Protein AF-A0A2A2GY37-F1 (afdb_monomer)

Nearest PDB structures (foldseek):
  7qtt-assembly1_a  TM=3.136E-01  e=7.163E+00  Homo sapiens

Sequence (170 aa):
LNKVASLLGRLYTDGNTIIALDSASRKNKGLTSEIARALGAEPIDAFESNADKHLYFIPDQDKTSRIQSSTNHFTNFYALNKDVIIQAGNNPTKEAITNKTRDVLIEKGLLSENKMRVTTKKSIFLDAANHNQRNTYNIGMILERNTENERQQYQITRISKQKACCLIVK

Foldseek 3Di:
DVVLVVVVVVCVVVVHDDDDDDPVPDPPDPDPVVVCVVVVDDDDDDDDPCVVPDDDDDPDADLVRVLVVLLVVQVVCVVVVHDDDDDDPDDVSVVSSVVVNQVVCCVVVNDPPDDDDDDDDDDDDDDPVPVLALVSDDAQDKDWDDDPVDIDIWGQHDRDPPDSRDGDTD

Mean predicted aligned error: 10.79 Å

Solvent-accessible surface area (backbone atoms only — not comparable to full-atom values): 11323 Å² total; per-residue (Å²): 98,73,72,55,55,55,49,53,54,52,36,57,75,71,71,54,89,82,88,84,88,79,85,79,82,68,92,64,86,76,43,72,66,62,54,38,43,76,70,71,47,80,86,83,89,84,78,79,87,56,85,89,65,83,87,87,83,80,77,94,59,52,78,66,53,46,40,52,52,54,34,52,53,46,52,56,38,46,74,67,76,42,95,73,83,88,87,65,99,46,67,73,59,41,52,53,37,51,51,54,35,50,52,53,30,32,78,69,70,75,37,75,85,78,83,78,93,79,91,79,88,78,91,77,92,71,47,94,83,45,65,76,40,61,87,74,60,55,74,73,42,75,48,74,50,76,56,101,88,48,78,49,74,32,35,29,72,43,73,53,90,88,43,83,81,45,75,41,65,90

Secondary structure (DSSP, 8-state):
-HHHHHHHHHHHHTT----------S--SS-HHHHHHHTTPPP-------TT-------S--HHHHHHHHHHHHHHHHHTT-------SSHHHHHHHHHHHHHHHHHTTSS-S--------------TTTTT-GGG--TT-EEEEE-SS-EEEEEEEEE-SS-TT-EEE-

pLDDT: mean 83.73, std 11.32, range [47.62, 97.0]

Radius of gyration: 24.12 Å; Cα contacts (8 Å, |Δi|>4): 112; chains: 1; bounding box: 61×50×51 Å

Structure (mmCIF, N/CA/C/O backbone):
data_AF-A0A2A2GY37-F1
#
_entry.id   AF-A0A2A2GY37-F1
#
loop_
_atom_site.group_PDB
_atom_site.id
_atom_site.type_symbol
_atom_site.label_atom_id
_atom_site.label_alt_id
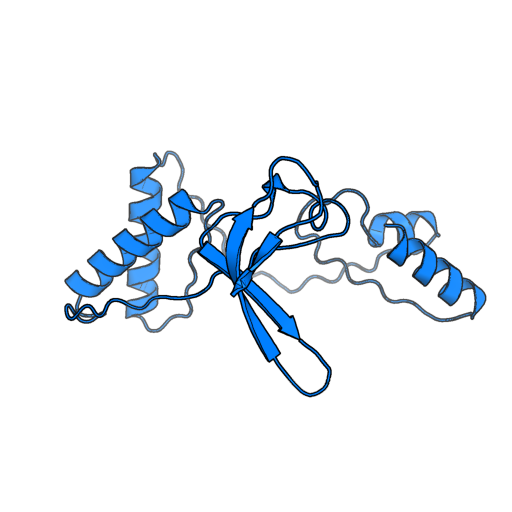_atom_site.label_comp_id
_atom_site.label_asym_id
_atom_site.label_entity_id
_atom_site.label_seq_id
_atom_site.pdbx_PDB_ins_code
_atom_site.Cartn_x
_atom_site.Cartn_y
_atom_site.Cartn_z
_atom_site.occupancy
_atom_site.B_iso_or_equiv
_atom_site.auth_seq_id
_atom_site.auth_comp_id
_atom_site.auth_asym_id
_atom_site.auth_atom_id
_atom_site.pdbx_PDB_model_num
ATOM 1 N N . LEU A 1 1 ? 21.830 9.894 -5.417 1.00 54.69 1 LEU A N 1
ATOM 2 C CA . LEU A 1 1 ? 22.825 10.563 -6.282 1.00 54.69 1 LEU A CA 1
ATOM 3 C C . LEU A 1 1 ? 24.172 10.712 -5.582 1.00 54.69 1 LEU A C 1
ATOM 5 O O . LEU A 1 1 ? 25.026 9.882 -5.851 1.00 54.69 1 LEU A O 1
ATOM 9 N N . ASN A 1 2 ? 24.340 11.614 -4.605 1.00 61.88 2 ASN A N 1
ATOM 10 C CA . ASN A 1 2 ? 25.650 11.835 -3.952 1.00 61.88 2 ASN A CA 1
ATOM 11 C C . ASN A 1 2 ? 26.277 10.573 -3.331 1.00 61.88 2 ASN A C 1
ATOM 13 O O . ASN A 1 2 ? 27.470 10.355 -3.489 1.00 61.88 2 ASN A O 1
ATOM 17 N N . LYS A 1 3 ? 25.473 9.698 -2.707 1.00 69.31 3 LYS A N 1
ATOM 18 C CA . LYS A 1 3 ? 25.956 8.425 -2.134 1.00 69.31 3 LYS A CA 1
ATOM 19 C C . LYS A 1 3 ? 26.431 7.404 -3.180 1.00 69.31 3 LYS A C 1
ATOM 21 O O . LYS A 1 3 ? 27.329 6.620 -2.902 1.00 69.31 3 LYS A O 1
ATOM 26 N N . VAL A 1 4 ? 25.814 7.393 -4.365 1.00 70.44 4 VAL A N 1
ATOM 27 C CA . VAL A 1 4 ? 26.176 6.467 -5.455 1.00 70.44 4 VAL A CA 1
ATOM 28 C C . VAL A 1 4 ? 27.441 6.969 -6.136 1.00 70.44 4 VAL A C 1
ATOM 30 O O . VAL A 1 4 ? 28.378 6.203 -6.298 1.00 70.44 4 VAL A O 1
ATOM 33 N N . ALA A 1 5 ? 27.519 8.271 -6.421 1.00 68.88 5 ALA A N 1
ATOM 34 C CA . ALA A 1 5 ? 28.727 8.892 -6.958 1.00 68.88 5 ALA A CA 1
ATOM 35 C C . ALA A 1 5 ? 29.940 8.705 -6.025 1.00 68.88 5 ALA A C 1
ATOM 37 O O . ALA A 1 5 ? 31.007 8.322 -6.492 1.00 68.88 5 ALA A O 1
ATOM 38 N N . SER A 1 6 ? 29.774 8.883 -4.706 1.00 74.94 6 SER A N 1
ATOM 39 C CA . SER A 1 6 ? 30.861 8.645 -3.742 1.00 74.94 6 SER A CA 1
ATOM 40 C C . SER A 1 6 ? 31.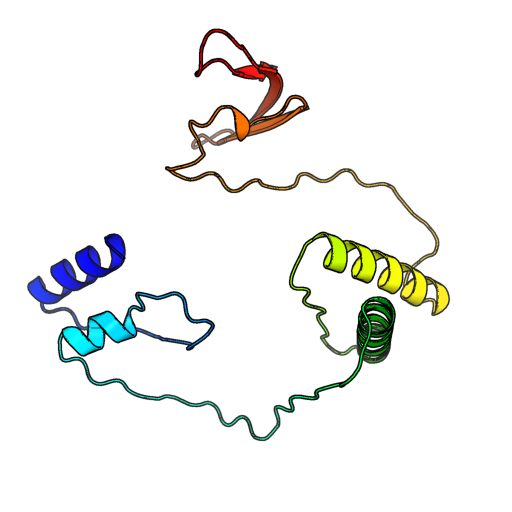297 7.179 -3.678 1.00 74.94 6 SER A C 1
ATOM 42 O O . SER A 1 6 ? 32.480 6.897 -3.506 1.00 74.94 6 SER A O 1
ATOM 44 N N . LEU A 1 7 ? 30.353 6.240 -3.811 1.00 78.81 7 LEU A N 1
ATOM 45 C CA . LEU A 1 7 ? 30.652 4.809 -3.817 1.00 78.81 7 LEU A CA 1
ATOM 46 C C . LEU A 1 7 ? 31.403 4.406 -5.092 1.00 78.81 7 LEU A C 1
ATOM 48 O O . LEU A 1 7 ? 32.437 3.753 -4.995 1.00 78.81 7 LEU A O 1
ATOM 52 N N . LEU A 1 8 ? 30.906 4.828 -6.259 1.00 74.44 8 LEU A N 1
ATOM 53 C CA . LEU A 1 8 ? 31.533 4.567 -7.557 1.00 74.44 8 LEU A CA 1
ATOM 54 C C . LEU A 1 8 ? 32.940 5.173 -7.620 1.00 74.44 8 LEU A C 1
ATOM 56 O O . LEU A 1 8 ? 33.869 4.494 -8.038 1.00 74.44 8 LEU A O 1
ATOM 60 N N . GLY A 1 9 ? 33.114 6.406 -7.130 1.00 72.19 9 GLY A N 1
ATOM 61 C CA . GLY A 1 9 ? 34.417 7.069 -7.080 1.00 72.19 9 GLY A CA 1
ATOM 62 C C . GLY A 1 9 ? 35.439 6.325 -6.218 1.00 72.19 9 GLY A C 1
ATOM 63 O O . GLY A 1 9 ? 36.561 6.114 -6.661 1.00 72.19 9 GLY A O 1
ATOM 64 N N . ARG A 1 10 ? 35.060 5.869 -5.014 1.00 78.62 10 ARG A N 1
ATOM 65 C CA . ARG A 1 10 ? 35.965 5.088 -4.151 1.00 78.62 10 ARG A CA 1
ATOM 66 C C . ARG A 1 10 ? 36.357 3.758 -4.797 1.00 78.62 10 ARG A C 1
ATOM 68 O O . ARG A 1 10 ? 37.530 3.422 -4.855 1.00 78.62 10 ARG A O 1
ATOM 75 N N . LEU A 1 11 ? 35.368 3.016 -5.289 1.00 74.75 11 LEU A N 1
ATOM 76 C CA . LEU A 1 11 ? 35.584 1.681 -5.844 1.00 74.75 11 LEU A CA 1
ATOM 77 C C . LEU A 1 11 ? 36.396 1.707 -7.146 1.00 74.75 11 LEU A C 1
ATOM 79 O O . LEU A 1 11 ? 37.162 0.777 -7.381 1.00 74.75 11 LEU A O 1
ATOM 83 N N . TYR A 1 12 ? 36.269 2.774 -7.942 1.00 70.56 12 TYR A N 1
ATOM 84 C CA . TYR A 1 12 ? 37.127 3.017 -9.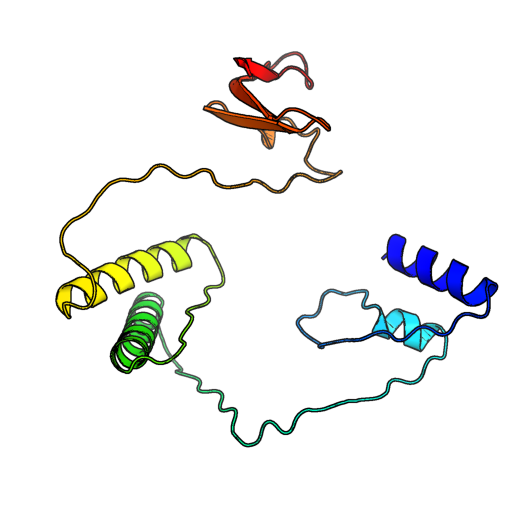100 1.00 70.56 12 TYR A CA 1
ATOM 85 C C . TYR A 1 12 ? 38.599 3.179 -8.691 1.00 70.56 12 TYR A C 1
ATOM 87 O O . TYR A 1 12 ? 39.467 2.532 -9.271 1.00 70.56 12 TYR A O 1
ATOM 95 N N . THR A 1 13 ? 38.882 3.983 -7.659 1.00 75.75 13 THR A N 1
ATOM 96 C CA . THR A 1 13 ? 40.250 4.191 -7.147 1.00 75.75 13 THR A CA 1
ATOM 97 C C . THR A 1 13 ? 40.878 2.901 -6.617 1.00 75.75 13 THR A C 1
ATOM 99 O O . THR A 1 13 ? 42.072 2.680 -6.793 1.00 75.75 13 THR A O 1
ATOM 102 N N . ASP A 1 14 ? 40.067 2.034 -6.013 1.00 84.12 14 ASP A N 1
ATOM 103 C CA . ASP A 1 14 ? 40.518 0.773 -5.419 1.00 84.12 14 ASP A CA 1
ATOM 104 C C . ASP A 1 14 ? 40.678 -0.366 -6.454 1.00 84.12 14 ASP A C 1
ATOM 106 O O . ASP A 1 14 ? 41.032 -1.484 -6.085 1.00 84.12 14 ASP A O 1
ATOM 110 N N . GLY A 1 15 ? 40.397 -0.120 -7.743 1.00 77.19 15 GLY A N 1
ATOM 111 C CA . GLY A 1 15 ? 40.486 -1.131 -8.807 1.00 77.19 15 GLY A CA 1
ATOM 112 C C . GLY A 1 15 ? 39.412 -2.225 -8.732 1.00 77.19 15 GLY A C 1
ATOM 113 O O . GLY A 1 15 ? 39.581 -3.307 -9.295 1.00 77.19 15 GLY A O 1
ATOM 114 N N . ASN A 1 16 ? 38.306 -1.969 -8.031 1.00 82.56 16 ASN A N 1
ATOM 115 C CA . ASN A 1 16 ? 37.242 -2.948 -7.832 1.00 82.56 16 ASN A CA 1
ATOM 116 C C . ASN A 1 16 ? 36.298 -3.021 -9.041 1.00 82.56 16 ASN A C 1
ATOM 118 O O . ASN A 1 16 ? 35.950 -2.010 -9.649 1.00 82.56 16 ASN A O 1
ATOM 122 N N . THR A 1 17 ? 35.801 -4.223 -9.343 1.00 78.44 17 THR A N 1
ATOM 123 C CA . THR A 1 17 ? 34.738 -4.413 -10.343 1.00 78.44 17 THR A CA 1
ATOM 124 C C . THR A 1 17 ? 33.370 -4.131 -9.725 1.00 78.44 17 THR A C 1
ATOM 126 O O . THR A 1 17 ? 33.057 -4.622 -8.640 1.00 78.44 17 THR A O 1
ATOM 129 N N . ILE A 1 18 ? 32.535 -3.362 -10.426 1.00 75.38 18 ILE A N 1
ATOM 130 C CA . ILE A 1 18 ? 31.181 -3.006 -9.989 1.00 75.38 18 ILE A CA 1
ATOM 131 C C . ILE A 1 18 ? 30.180 -3.541 -11.005 1.00 75.38 18 ILE A C 1
ATOM 133 O O . ILE A 1 18 ? 30.263 -3.221 -12.187 1.00 75.38 18 ILE A O 1
ATOM 137 N N . ILE A 1 19 ? 29.196 -4.303 -10.528 1.00 77.38 19 ILE A N 1
ATOM 138 C CA . ILE A 1 19 ? 28.040 -4.722 -11.322 1.00 77.38 19 ILE A CA 1
ATOM 139 C C . ILE A 1 19 ? 26.833 -3.926 -10.828 1.00 77.38 19 ILE A C 1
ATOM 141 O O . ILE A 1 19 ? 26.424 -4.052 -9.673 1.00 77.38 19 ILE A O 1
ATOM 145 N N . ALA A 1 20 ? 26.279 -3.081 -11.697 1.00 75.12 20 ALA A N 1
ATOM 146 C CA . ALA A 1 20 ? 25.069 -2.318 -11.422 1.00 75.12 20 ALA A CA 1
ATOM 147 C C . ALA A 1 20 ? 23.876 -2.967 -12.131 1.00 75.12 20 ALA A C 1
ATOM 149 O O . ALA A 1 20 ? 23.874 -3.097 -13.351 1.00 75.12 20 ALA A O 1
ATOM 150 N N . LEU A 1 21 ? 22.856 -3.352 -11.363 1.00 77.81 21 LEU A N 1
ATOM 151 C CA . LEU A 1 21 ? 21.615 -3.912 -11.894 1.00 77.81 21 LEU A CA 1
ATOM 152 C C . LEU A 1 21 ? 20.561 -2.806 -12.000 1.00 77.81 21 LEU A C 1
ATOM 154 O O . LEU A 1 21 ? 20.258 -2.142 -11.006 1.00 77.81 21 LEU A O 1
ATOM 158 N N . ASP A 1 22 ? 20.003 -2.618 -13.195 1.00 74.25 22 ASP A N 1
ATOM 159 C CA . ASP A 1 22 ? 18.916 -1.676 -13.459 1.00 74.25 22 ASP A CA 1
ATOM 160 C C . ASP A 1 22 ? 17.681 -2.439 -13.949 1.00 74.25 22 ASP A C 1
ATOM 162 O O . ASP A 1 22 ? 17.688 -3.046 -15.015 1.00 74.25 22 ASP A O 1
ATOM 166 N N . SER A 1 23 ? 16.611 -2.422 -13.153 1.00 73.06 23 SER A N 1
ATOM 167 C CA . SER A 1 23 ? 15.332 -3.060 -13.483 1.00 73.06 23 SER A CA 1
ATOM 168 C C . SER A 1 23 ? 14.431 -2.191 -14.370 1.00 73.06 23 SER A C 1
ATOM 170 O O . SER A 1 23 ? 13.291 -2.576 -14.636 1.00 73.06 23 SER A O 1
ATOM 172 N N . ALA A 1 24 ? 14.879 -0.988 -14.757 1.00 69.75 24 ALA A N 1
ATOM 173 C CA . ALA A 1 24 ? 14.127 0.016 -15.516 1.00 69.75 24 ALA A CA 1
ATOM 174 C C . ALA A 1 24 ? 12.762 0.406 -14.896 1.00 69.75 24 ALA A C 1
ATOM 176 O O . ALA A 1 24 ? 11.910 1.035 -15.536 1.00 69.75 24 ALA A O 1
ATOM 177 N N . SER A 1 25 ? 12.525 0.066 -13.623 1.00 60.31 25 SER A N 1
ATOM 178 C CA . SER A 1 25 ? 11.251 0.296 -12.948 1.00 60.31 25 SER A CA 1
ATOM 179 C C . SER A 1 25 ? 11.145 1.753 -12.475 1.00 60.31 25 SER A C 1
ATOM 181 O O . SER A 1 25 ? 11.498 2.081 -11.345 1.00 60.31 25 SER A O 1
ATOM 183 N N . ARG A 1 26 ? 10.592 2.607 -13.348 1.00 58.81 26 ARG A N 1
ATOM 184 C CA . ARG A 1 26 ? 10.303 4.057 -13.206 1.00 58.81 26 ARG A CA 1
ATOM 185 C C . ARG A 1 26 ? 11.473 5.027 -13.432 1.00 58.81 26 ARG A C 1
ATOM 187 O O . ARG A 1 26 ? 12.558 4.899 -12.881 1.00 58.81 26 ARG A O 1
ATOM 194 N N . LYS A 1 27 ? 11.139 6.103 -14.164 1.00 50.78 27 LYS A N 1
ATOM 195 C CA . LYS A 1 27 ? 11.925 7.315 -14.468 1.00 50.78 27 LYS A CA 1
ATOM 196 C C . LYS A 1 27 ? 12.240 8.170 -13.225 1.00 50.78 27 LYS A C 1
ATOM 198 O O . LYS A 1 27 ? 11.876 9.345 -13.173 1.00 50.78 27 LYS A O 1
ATOM 203 N N . ASN A 1 28 ? 12.901 7.624 -12.212 1.00 51.69 28 ASN A N 1
ATOM 204 C CA . ASN A 1 28 ? 13.592 8.486 -11.257 1.00 51.69 28 ASN A CA 1
ATOM 205 C C . ASN A 1 28 ? 14.865 8.986 -11.951 1.00 51.69 28 ASN A C 1
ATOM 207 O O . ASN A 1 28 ? 15.808 8.224 -12.125 1.00 51.69 28 ASN A O 1
ATOM 211 N N . LYS A 1 29 ? 14.857 10.245 -12.411 1.00 47.62 29 LYS A N 1
ATOM 212 C CA . LYS A 1 29 ? 16.020 10.901 -13.036 1.00 47.62 29 LYS A CA 1
ATOM 213 C C . LYS A 1 29 ? 17.249 10.761 -12.126 1.00 47.62 29 LYS A C 1
ATOM 215 O O . LYS A 1 29 ? 17.157 11.108 -10.946 1.00 47.62 29 LYS A O 1
ATOM 220 N N . GLY A 1 30 ? 18.373 10.284 -12.671 1.00 51.84 30 GLY A N 1
ATOM 221 C CA . GLY A 1 30 ? 19.616 10.083 -11.921 1.00 51.84 30 GLY A CA 1
ATOM 222 C C . GLY A 1 30 ? 19.964 8.621 -11.627 1.00 51.84 30 GLY A C 1
ATOM 223 O O . GLY A 1 30 ? 20.415 8.309 -10.519 1.00 51.84 30 GLY A O 1
ATOM 224 N N . LEU A 1 31 ? 19.709 7.734 -12.590 1.00 64.38 31 LEU A N 1
ATOM 225 C CA . LEU A 1 31 ? 19.940 6.297 -12.464 1.00 64.38 31 LEU A CA 1
ATOM 226 C C . LEU A 1 31 ? 21.437 5.972 -12.396 1.00 64.38 31 LEU A C 1
ATOM 228 O O . LEU A 1 31 ? 22.272 6.588 -13.058 1.00 64.38 31 LEU A O 1
ATOM 232 N N . THR A 1 32 ? 21.764 4.937 -11.625 1.00 68.00 32 THR A N 1
ATOM 233 C CA . THR A 1 32 ? 23.090 4.306 -11.597 1.00 68.00 32 THR A CA 1
ATOM 234 C C . THR A 1 32 ? 23.567 3.933 -13.006 1.00 68.00 32 THR A C 1
ATOM 236 O O . THR A 1 32 ? 24.756 4.043 -13.277 1.00 68.00 32 THR A O 1
ATOM 239 N N . SER A 1 33 ? 22.653 3.567 -13.914 1.00 71.94 33 SER A N 1
ATOM 240 C CA . SER A 1 33 ? 22.943 3.257 -15.319 1.00 71.94 33 SER A CA 1
ATOM 241 C C . SER A 1 33 ? 23.360 4.483 -16.141 1.00 71.94 33 SER A C 1
ATOM 243 O O . SER A 1 33 ? 24.305 4.388 -16.917 1.00 71.94 33 SER A O 1
ATOM 245 N N . GLU A 1 34 ? 22.735 5.651 -15.942 1.00 73.69 34 GLU A N 1
ATOM 246 C CA . GLU A 1 34 ? 23.147 6.909 -16.590 1.00 73.69 34 GLU A CA 1
ATOM 247 C C . GLU A 1 34 ? 24.554 7.329 -16.136 1.00 73.69 34 GLU A C 1
ATOM 249 O O . GLU A 1 34 ? 25.386 7.702 -16.961 1.00 73.69 34 GLU A O 1
ATOM 254 N N . ILE A 1 35 ? 24.843 7.215 -14.832 1.00 74.25 35 ILE A N 1
ATOM 255 C CA . ILE A 1 35 ? 26.167 7.530 -14.271 1.00 74.25 35 ILE A CA 1
ATOM 256 C C . ILE A 1 35 ? 27.217 6.519 -14.750 1.00 74.25 35 ILE A C 1
ATOM 258 O O . ILE A 1 35 ? 28.310 6.921 -15.135 1.00 74.25 35 ILE A O 1
ATOM 262 N N . ALA A 1 36 ? 26.898 5.223 -14.762 1.00 75.56 36 ALA A N 1
ATOM 263 C CA . ALA A 1 36 ? 27.809 4.183 -15.236 1.00 75.56 36 ALA A CA 1
ATOM 264 C C . ALA A 1 36 ? 28.159 4.372 -16.722 1.00 75.56 36 ALA A C 1
ATOM 266 O O . ALA A 1 36 ? 29.334 4.322 -17.076 1.00 75.56 36 ALA A O 1
ATOM 267 N N . ARG A 1 37 ? 27.171 4.698 -17.568 1.00 75.81 37 ARG A N 1
ATOM 268 C CA . ARG A 1 37 ? 27.401 5.034 -18.984 1.00 75.81 37 ARG A CA 1
ATOM 269 C C . ARG A 1 37 ? 28.272 6.278 -19.149 1.00 75.81 37 ARG A C 1
ATOM 271 O O . ARG A 1 37 ? 29.181 6.274 -19.971 1.00 75.81 37 ARG A O 1
ATOM 278 N N . ALA A 1 38 ? 28.047 7.322 -18.347 1.00 74.81 38 ALA A N 1
ATOM 279 C CA . ALA A 1 38 ? 28.892 8.521 -18.362 1.00 74.81 38 ALA A CA 1
ATOM 280 C C . ALA A 1 38 ? 30.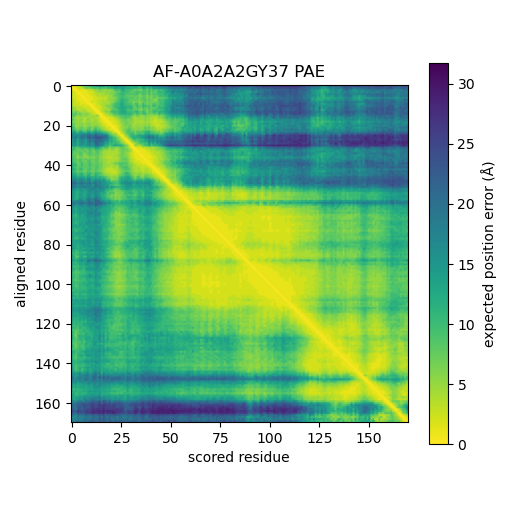351 8.237 -17.950 1.00 74.81 38 ALA A C 1
ATOM 282 O O . ALA A 1 38 ? 31.252 8.963 -18.359 1.00 74.81 38 ALA A O 1
ATOM 283 N N . LEU A 1 39 ? 30.584 7.179 -17.166 1.00 74.69 39 LEU A N 1
ATOM 284 C CA . LEU A 1 39 ? 31.911 6.686 -16.784 1.00 74.69 39 LEU A CA 1
ATOM 285 C C . LEU A 1 39 ? 32.490 5.655 -17.776 1.00 74.69 39 LEU A C 1
ATOM 287 O O . LEU A 1 39 ? 33.541 5.085 -17.502 1.00 74.69 39 LEU A O 1
ATOM 291 N N . GLY A 1 40 ? 31.833 5.419 -18.918 1.00 75.25 40 GLY A N 1
ATOM 292 C CA . GLY A 1 40 ? 32.306 4.517 -19.974 1.00 75.25 40 GLY A CA 1
ATOM 293 C C . GLY A 1 40 ? 31.940 3.043 -19.788 1.00 75.25 40 GLY A C 1
ATOM 294 O O . GLY A 1 40 ? 32.500 2.192 -20.473 1.00 75.25 40 GLY A O 1
ATOM 295 N N . ALA A 1 41 ? 31.026 2.715 -18.868 1.00 78.06 41 ALA A N 1
ATOM 296 C CA . ALA A 1 41 ? 30.535 1.350 -18.713 1.00 78.06 41 ALA A CA 1
ATOM 297 C C . ALA A 1 41 ? 29.467 1.024 -19.770 1.00 78.06 41 ALA A C 1
ATOM 299 O O 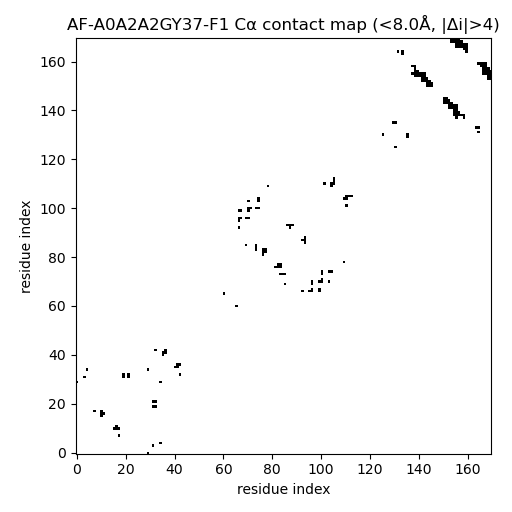. ALA A 1 41 ? 28.445 1.711 -19.868 1.00 78.06 41 ALA A O 1
ATOM 300 N N . GLU A 1 42 ? 29.678 -0.064 -20.508 1.00 79.12 42 GLU A N 1
ATOM 301 C CA . GLU A 1 42 ? 28.703 -0.600 -21.459 1.00 79.12 42 GLU A CA 1
ATOM 302 C C . GLU A 1 42 ? 27.627 -1.426 -20.730 1.00 79.12 42 GLU A C 1
ATOM 304 O O . GLU A 1 42 ? 27.958 -2.258 -19.877 1.00 79.12 42 GLU A O 1
ATOM 309 N N . PRO A 1 43 ? 26.330 -1.217 -21.021 1.00 77.75 43 PRO A N 1
ATOM 310 C CA . PRO A 1 43 ? 25.265 -2.009 -20.424 1.00 77.75 43 PRO A CA 1
ATOM 311 C C . PRO A 1 43 ? 25.244 -3.428 -21.005 1.00 77.75 43 PRO A C 1
ATOM 313 O O . PRO A 1 43 ? 25.381 -3.626 -22.209 1.00 77.75 43 PRO A O 1
ATOM 316 N N . ILE A 1 44 ? 24.996 -4.416 -20.145 1.00 82.75 44 ILE A N 1
ATOM 317 C CA . ILE A 1 44 ? 24.619 -5.766 -20.568 1.00 82.75 44 ILE A CA 1
ATOM 318 C C . ILE A 1 44 ? 23.125 -5.905 -20.312 1.00 82.75 44 ILE A C 1
ATOM 320 O O . ILE A 1 44 ? 22.688 -5.928 -19.159 1.00 82.75 44 ILE A O 1
ATOM 324 N N . ASP A 1 45 ? 22.347 -5.990 -21.385 1.00 77.81 45 ASP A N 1
ATOM 325 C CA . ASP A 1 45 ? 20.910 -6.192 -21.281 1.00 77.81 45 ASP A CA 1
ATOM 326 C C . ASP A 1 45 ? 20.607 -7.677 -21.038 1.00 77.81 45 ASP A C 1
ATOM 328 O O . ASP A 1 45 ? 20.946 -8.546 -21.842 1.00 77.81 45 ASP A O 1
ATOM 332 N N . ALA A 1 46 ? 19.951 -7.970 -19.916 1.00 75.62 46 ALA A N 1
ATOM 333 C CA . ALA A 1 46 ? 19.474 -9.302 -19.574 1.00 75.62 46 ALA A CA 1
ATOM 334 C C . ALA A 1 46 ? 17.944 -9.288 -19.525 1.00 75.62 46 ALA A C 1
ATOM 336 O O . ALA A 1 46 ? 17.345 -8.613 -18.686 1.00 75.62 46 ALA A O 1
ATOM 337 N N . PHE A 1 47 ? 17.309 -10.048 -20.415 1.00 72.00 47 PHE A N 1
ATOM 338 C CA . PHE A 1 47 ? 15.857 -10.190 -20.452 1.00 72.00 47 PHE A CA 1
ATOM 339 C C . PHE A 1 47 ? 15.467 -11.624 -20.107 1.00 72.00 47 PHE A C 1
ATOM 341 O O . PHE A 1 47 ? 15.945 -12.576 -20.721 1.00 72.00 47 PHE A O 1
ATOM 348 N N . GLU A 1 48 ? 14.567 -11.781 -19.139 1.00 73.31 48 GLU A N 1
ATOM 349 C CA . GLU A 1 48 ? 13.832 -13.033 -18.983 1.00 73.31 48 GLU A CA 1
ATOM 350 C C . GLU A 1 48 ? 12.833 -13.164 -20.143 1.00 73.31 48 GLU A C 1
ATOM 352 O O . GLU A 1 48 ? 12.205 -12.177 -20.545 1.00 73.31 48 GLU A O 1
ATOM 357 N N . SER A 1 49 ? 12.669 -14.376 -20.681 1.00 75.12 49 SER A N 1
ATOM 358 C CA . SER A 1 49 ? 11.611 -14.645 -21.656 1.00 75.12 49 SER A CA 1
ATOM 359 C C . SER A 1 49 ? 10.252 -14.372 -21.012 1.00 75.12 49 SER A C 1
ATOM 361 O O . SER A 1 49 ? 9.831 -15.058 -20.085 1.00 75.12 49 SER A O 1
ATOM 363 N N . ASN A 1 50 ? 9.556 -13.352 -21.507 1.00 72.06 50 ASN A N 1
ATOM 364 C CA . ASN A 1 50 ? 8.240 -12.950 -21.014 1.00 72.06 50 ASN A CA 1
ATOM 365 C C . ASN A 1 50 ? 7.096 -13.595 -21.817 1.00 72.06 50 ASN A C 1
ATOM 367 O O . ASN A 1 50 ? 5.995 -13.052 -21.817 1.00 72.06 50 ASN A O 1
ATOM 371 N N . ALA A 1 51 ? 7.342 -14.712 -22.514 1.00 74.94 51 ALA A N 1
ATOM 372 C CA . ALA A 1 51 ? 6.377 -15.327 -23.434 1.00 74.94 51 ALA A CA 1
ATOM 373 C C . ALA A 1 51 ? 5.010 -15.620 -22.782 1.00 74.94 51 ALA A C 1
ATOM 375 O O . ALA A 1 51 ? 3.980 -15.402 -23.413 1.00 74.94 51 ALA A O 1
ATOM 376 N N . ASP A 1 52 ? 5.007 -16.003 -21.502 1.00 78.00 52 ASP A N 1
ATOM 377 C CA . ASP A 1 52 ? 3.788 -16.338 -20.750 1.00 78.00 52 ASP A CA 1
ATOM 378 C C . ASP A 1 52 ? 3.217 -15.157 -19.936 1.00 78.00 52 ASP A C 1
ATOM 380 O O . ASP A 1 52 ? 2.231 -15.301 -19.207 1.00 78.00 52 ASP A O 1
ATOM 384 N N . LYS A 1 53 ? 3.834 -13.968 -20.009 1.00 82.25 53 LYS A N 1
ATOM 385 C CA . LYS A 1 53 ? 3.380 -12.778 -19.275 1.00 82.25 53 LYS A CA 1
ATOM 386 C C . LYS A 1 53 ? 2.478 -11.935 -20.171 1.00 82.25 53 LYS A C 1
ATOM 388 O O . LYS A 1 53 ? 2.918 -11.363 -21.165 1.00 82.25 53 LYS A O 1
ATOM 393 N N . HIS A 1 54 ? 1.220 -11.785 -19.768 1.00 84.25 54 HIS A N 1
ATOM 394 C CA . HIS A 1 54 ? 0.236 -10.988 -20.497 1.00 84.25 54 HIS A CA 1
ATOM 395 C C . HIS A 1 54 ? -0.158 -9.729 -19.726 1.00 84.25 54 HIS A C 1
ATOM 397 O O . HIS A 1 54 ? -0.387 -9.765 -18.516 1.00 84.25 54 HIS A O 1
ATOM 403 N N . LEU A 1 55 ? -0.277 -8.617 -20.452 1.00 88.19 55 LEU A N 1
ATOM 404 C CA . LEU A 1 55 ? -0.791 -7.356 -19.935 1.00 88.19 55 LEU A CA 1
ATOM 405 C C . LEU A 1 55 ? -2.125 -7.042 -20.608 1.00 88.19 55 LEU A C 1
ATOM 407 O O . LEU A 1 55 ? -2.192 -6.887 -21.824 1.00 88.19 55 LEU A O 1
ATOM 411 N N . TYR A 1 56 ? -3.173 -6.925 -19.799 1.00 88.88 56 TYR A N 1
ATOM 412 C CA . TYR A 1 56 ? -4.516 -6.597 -20.262 1.00 88.88 56 TYR A CA 1
ATOM 413 C C . TYR A 1 56 ? -4.878 -5.171 -19.857 1.00 88.88 56 TYR A C 1
ATOM 415 O O . TYR A 1 56 ? -4.701 -4.777 -18.703 1.00 88.88 56 TYR A O 1
ATOM 423 N N . PHE A 1 57 ? -5.420 -4.413 -20.806 1.00 90.00 57 PHE A N 1
ATOM 424 C CA . PHE A 1 57 ? -5.949 -3.074 -20.575 1.00 90.00 57 PHE A CA 1
ATOM 425 C C . PHE A 1 57 ? -7.465 -3.104 -20.719 1.00 90.00 57 PHE A C 1
ATOM 427 O O . PHE A 1 57 ? -7.984 -3.579 -21.725 1.00 90.00 57 PHE A O 1
ATOM 434 N N . ILE A 1 58 ? -8.166 -2.580 -19.716 1.00 88.69 58 ILE A N 1
ATOM 435 C CA . ILE A 1 58 ? -9.618 -2.397 -19.757 1.00 88.69 58 ILE A CA 1
ATOM 436 C C . ILE A 1 58 ? -9.862 -0.898 -19.981 1.00 88.69 58 ILE A C 1
ATOM 438 O O . ILE A 1 58 ? -9.678 -0.121 -19.035 1.00 88.69 58 ILE A O 1
ATOM 442 N N . PRO A 1 59 ? -10.177 -0.464 -21.216 1.00 88.50 59 PRO A N 1
ATOM 443 C CA . PRO A 1 59 ? -10.378 0.947 -21.527 1.00 88.50 59 PRO A CA 1
ATOM 444 C C . PRO A 1 59 ? -11.685 1.494 -20.925 1.00 88.50 59 PRO A C 1
ATOM 446 O O . PRO A 1 59 ? -12.529 0.745 -20.428 1.00 88.50 59 PRO A O 1
ATOM 449 N N . ASP A 1 60 ? -11.818 2.824 -20.955 1.00 82.50 60 ASP A N 1
ATOM 450 C CA . ASP A 1 60 ? -13.062 3.569 -20.689 1.00 82.50 60 ASP A CA 1
ATOM 451 C C . ASP A 1 60 ? -13.734 3.291 -19.337 1.00 82.50 60 ASP A C 1
ATOM 453 O O . ASP A 1 60 ? -14.953 3.327 -19.188 1.00 82.50 60 ASP A O 1
ATOM 457 N N . GLN A 1 61 ? -12.924 3.036 -18.311 1.00 85.19 61 GLN A N 1
ATOM 458 C CA . GLN A 1 61 ? -13.417 2.816 -16.957 1.00 85.19 61 GLN A CA 1
ATOM 459 C C . GLN A 1 61 ? -13.456 4.123 -16.157 1.00 85.19 61 GLN A C 1
ATOM 461 O O . GLN A 1 61 ? -12.416 4.728 -15.867 1.00 85.19 61 GLN A O 1
ATOM 466 N N . ASP A 1 62 ? -14.646 4.511 -15.699 1.00 92.44 62 ASP A N 1
ATOM 467 C CA . ASP A 1 62 ? -14.779 5.528 -14.657 1.00 92.44 62 ASP A CA 1
ATOM 468 C C . ASP A 1 62 ? -14.194 5.041 -13.310 1.00 92.44 62 ASP A C 1
ATOM 470 O O . ASP A 1 62 ? -13.807 3.881 -13.132 1.00 92.44 62 ASP A O 1
ATOM 474 N N . LYS A 1 63 ? -14.111 5.933 -12.315 1.00 88.62 63 LYS A N 1
ATOM 475 C CA . LYS A 1 63 ? -13.512 5.611 -11.009 1.00 88.62 63 LYS A CA 1
ATOM 476 C C . LYS A 1 63 ? -14.202 4.434 -10.304 1.00 88.62 63 LYS A C 1
ATOM 478 O O . LYS A 1 63 ? -13.505 3.614 -9.707 1.00 88.62 63 LYS A O 1
ATOM 483 N N . THR A 1 64 ? -15.526 4.369 -10.340 1.00 91.50 64 THR A N 1
ATOM 484 C CA . THR A 1 64 ? -16.328 3.322 -9.698 1.00 91.50 64 THR A CA 1
ATOM 485 C C . THR A 1 64 ? -16.163 2.002 -10.442 1.00 91.50 64 THR A C 1
ATOM 487 O O . THR A 1 64 ? -15.872 0.979 -9.820 1.00 91.50 64 THR A O 1
ATOM 490 N N . SER A 1 65 ? -16.233 2.043 -11.771 1.00 92.88 65 SER A N 1
ATOM 491 C CA . SER A 1 65 ? -16.065 0.891 -12.657 1.00 92.88 65 SER A CA 1
ATOM 492 C C . SER A 1 65 ? -14.673 0.263 -12.520 1.00 92.88 65 SER A C 1
ATOM 494 O O . SER A 1 65 ? -14.547 -0.957 -12.411 1.00 92.88 65 SER A O 1
ATOM 496 N N . ARG A 1 66 ? -13.616 1.076 -12.363 1.00 92.00 66 ARG A N 1
ATOM 497 C CA . ARG A 1 66 ? -12.259 0.581 -12.050 1.00 92.00 66 ARG A CA 1
ATOM 498 C C . ARG A 1 66 ? -12.191 -0.171 -10.725 1.00 92.00 66 ARG A C 1
ATOM 500 O O . ARG A 1 66 ? -11.546 -1.215 -10.653 1.00 92.00 66 ARG A O 1
ATOM 507 N N . ILE A 1 67 ? -12.814 0.369 -9.675 1.00 94.56 67 ILE A N 1
ATOM 508 C CA . ILE A 1 67 ? -12.831 -0.269 -8.352 1.00 94.56 67 ILE A CA 1
ATOM 509 C C . ILE A 1 67 ? -13.548 -1.614 -8.461 1.00 94.56 67 ILE A C 1
ATOM 511 O O . ILE A 1 67 ? -12.964 -2.636 -8.104 1.00 94.56 67 ILE A O 1
ATOM 515 N N . GLN A 1 68 ? -14.748 -1.629 -9.047 1.00 94.00 68 GLN A N 1
ATOM 516 C CA . GLN A 1 68 ? -15.542 -2.843 -9.216 1.00 94.00 68 GLN A CA 1
ATOM 517 C C . GLN A 1 68 ? -14.808 -3.911 -10.036 1.00 94.00 68 GLN A C 1
ATOM 519 O O . GLN A 1 68 ? -14.723 -5.059 -9.602 1.00 94.00 68 GLN A O 1
ATOM 524 N N . SER A 1 69 ? -14.235 -3.540 -11.183 1.00 93.38 69 SER A N 1
ATOM 525 C CA . SER A 1 69 ? -13.492 -4.464 -12.046 1.00 93.38 69 SER A CA 1
ATOM 526 C C . SER A 1 69 ? -12.276 -5.051 -11.327 1.00 93.38 69 SER A C 1
ATOM 528 O O . SER A 1 69 ? -12.074 -6.264 -11.346 1.00 93.38 69 SER A O 1
ATOM 530 N N . SER A 1 70 ? -11.503 -4.219 -10.614 1.00 93.88 70 SER A N 1
ATOM 531 C CA . SER A 1 70 ? -10.340 -4.686 -9.846 1.00 93.88 70 SER A CA 1
ATOM 532 C C . SER A 1 70 ? -10.725 -5.665 -8.733 1.00 93.88 70 SER A C 1
ATOM 534 O O . SER A 1 70 ? -10.075 -6.698 -8.573 1.00 93.88 70 SER A O 1
ATOM 536 N N . THR A 1 71 ? -11.818 -5.386 -8.016 1.00 95.69 71 THR A N 1
ATOM 537 C CA . THR A 1 71 ? -12.365 -6.276 -6.991 1.00 95.69 71 THR A CA 1
ATOM 538 C C . THR A 1 71 ? -12.835 -7.593 -7.602 1.00 95.69 71 THR A C 1
ATOM 540 O O . THR A 1 71 ? -12.472 -8.652 -7.101 1.00 95.69 71 THR A O 1
ATOM 543 N N . ASN A 1 72 ? -13.580 -7.557 -8.709 1.00 93.81 72 ASN A N 1
ATOM 544 C CA . ASN A 1 72 ? -14.089 -8.764 -9.359 1.00 93.81 72 ASN A CA 1
ATOM 545 C C . ASN A 1 72 ? -12.957 -9.685 -9.824 1.00 93.81 72 ASN A C 1
ATOM 547 O O . ASN A 1 72 ? -12.990 -10.884 -9.541 1.00 93.81 72 ASN A O 1
ATOM 551 N N . HIS A 1 73 ? -11.940 -9.133 -10.494 1.00 94.06 73 HIS A N 1
ATOM 552 C CA . HIS A 1 73 ? -10.778 -9.910 -10.920 1.00 94.06 73 HIS A CA 1
ATOM 553 C C . HIS A 1 73 ? -10.042 -10.512 -9.728 1.00 94.06 73 HIS A C 1
ATOM 555 O O . HIS A 1 73 ? -9.784 -11.714 -9.723 1.00 94.06 73 HIS A O 1
ATOM 561 N N . PHE A 1 74 ? -9.769 -9.708 -8.697 1.00 95.94 74 PHE A N 1
ATOM 562 C CA . PHE A 1 74 ? -9.130 -10.200 -7.483 1.00 95.94 74 PHE A CA 1
ATOM 563 C C . PHE A 1 74 ? -9.913 -11.349 -6.860 1.00 95.94 74 PHE A C 1
ATOM 565 O O . PHE A 1 74 ? -9.348 -12.409 -6.628 1.00 95.94 74 PHE A O 1
ATOM 572 N N . THR A 1 75 ? -11.214 -11.177 -6.633 1.00 95.00 75 THR A N 1
ATOM 573 C CA . THR A 1 75 ? -12.022 -12.202 -5.976 1.00 95.00 75 THR A CA 1
ATOM 574 C C . THR A 1 75 ? -12.111 -13.481 -6.805 1.00 95.00 75 THR A C 1
ATOM 576 O O . THR A 1 75 ? -12.101 -14.565 -6.233 1.00 95.00 75 THR A O 1
ATOM 579 N N . ASN A 1 76 ? -12.175 -13.385 -8.136 1.00 94.12 76 ASN A N 1
ATOM 580 C CA . ASN A 1 76 ? -12.201 -14.565 -9.001 1.00 94.12 76 ASN A CA 1
ATOM 581 C C . ASN A 1 76 ? -10.880 -15.343 -8.936 1.00 94.12 76 ASN A C 1
ATOM 583 O O . ASN A 1 76 ? -10.905 -16.559 -8.783 1.00 94.12 76 ASN A O 1
ATOM 587 N N . PHE A 1 77 ? -9.731 -14.663 -8.994 1.00 94.62 77 PHE A N 1
ATOM 588 C CA . PHE A 1 77 ? -8.431 -15.325 -8.845 1.00 94.62 77 PHE A CA 1
ATOM 589 C C . PHE A 1 77 ? -8.215 -15.869 -7.430 1.00 94.62 77 PHE A C 1
ATOM 591 O O . PHE A 1 77 ? -7.738 -16.991 -7.272 1.00 94.62 77 PHE A O 1
ATOM 598 N N . TYR A 1 78 ? -8.638 -15.118 -6.414 1.00 94.94 78 TYR A N 1
ATOM 599 C CA . TYR A 1 78 ? -8.564 -15.532 -5.017 1.00 94.94 78 TYR A CA 1
ATOM 600 C C . TYR A 1 78 ? -9.389 -16.800 -4.756 1.00 94.94 78 TYR A C 1
ATOM 602 O O . TYR A 1 78 ? -8.888 -17.743 -4.155 1.00 94.94 78 TYR A O 1
ATOM 610 N N . ALA A 1 79 ? -10.615 -16.875 -5.287 1.00 93.94 79 ALA A N 1
ATOM 611 C CA . ALA A 1 79 ? -11.473 -18.060 -5.190 1.00 93.94 79 ALA A CA 1
ATOM 612 C C . ALA A 1 79 ? -10.871 -19.309 -5.863 1.00 93.94 79 ALA A C 1
ATOM 614 O O . ALA A 1 79 ? -11.201 -20.431 -5.492 1.00 93.94 79 ALA A O 1
ATOM 615 N N . LEU A 1 80 ? -9.979 -19.121 -6.841 1.00 94.69 80 LEU A N 1
ATOM 616 C CA . LEU A 1 80 ? -9.256 -20.189 -7.535 1.00 94.69 80 LEU A CA 1
ATOM 617 C C . LEU A 1 80 ? -7.904 -20.527 -6.877 1.00 94.69 80 LEU A C 1
ATOM 619 O O . LEU A 1 80 ? -7.086 -21.207 -7.499 1.00 94.69 80 LEU A O 1
ATOM 623 N N . ASN A 1 81 ? -7.645 -20.043 -5.654 1.00 93.19 81 ASN A N 1
ATOM 624 C CA . ASN A 1 81 ? -6.372 -20.191 -4.937 1.00 93.19 81 ASN A CA 1
ATOM 625 C C . ASN A 1 81 ? -5.156 -19.732 -5.763 1.00 93.19 81 ASN A C 1
ATOM 627 O O . ASN A 1 81 ? -4.098 -20.361 -5.741 1.00 93.19 81 ASN A O 1
ATOM 631 N N . LYS A 1 82 ? -5.313 -18.655 -6.541 1.00 94.81 82 LYS A N 1
ATOM 632 C CA . LYS A 1 82 ? -4.208 -18.023 -7.269 1.00 94.81 82 LYS A CA 1
ATOM 633 C C . LYS A 1 82 ? -3.628 -16.871 -6.461 1.00 94.81 82 LYS A C 1
ATOM 635 O O . LYS A 1 82 ? -4.370 -16.105 -5.844 1.00 94.81 82 LYS A O 1
ATOM 640 N N . ASP A 1 83 ? -2.312 -16.706 -6.544 1.00 93.62 83 ASP A N 1
ATOM 641 C CA . ASP A 1 83 ? -1.632 -15.534 -6.004 1.00 93.62 83 ASP A CA 1
ATOM 642 C C . ASP A 1 83 ? -2.054 -14.291 -6.786 1.00 93.62 83 ASP A C 1
ATOM 644 O O . ASP A 1 83 ? -1.804 -14.160 -7.986 1.00 93.62 83 ASP A O 1
ATOM 648 N N . VAL A 1 84 ? -2.731 -13.373 -6.101 1.00 94.50 84 VAL A N 1
ATOM 649 C CA . VAL A 1 84 ? -3.274 -12.165 -6.715 1.00 94.50 84 VAL A CA 1
ATOM 650 C C . VAL A 1 84 ? -3.080 -10.966 -5.801 1.00 94.50 84 VAL A C 1
ATOM 652 O O . VAL A 1 84 ? -3.309 -11.018 -4.593 1.00 94.50 84 VAL A O 1
ATOM 655 N N . ILE A 1 85 ? -2.660 -9.852 -6.396 1.00 95.25 85 ILE A N 1
ATOM 656 C CA . ILE A 1 85 ? -2.467 -8.578 -5.709 1.00 95.25 85 ILE A CA 1
ATOM 657 C C . ILE A 1 85 ? -3.229 -7.477 -6.438 1.00 95.25 85 ILE A C 1
ATOM 659 O O . ILE A 1 85 ? -3.275 -7.446 -7.666 1.00 95.25 85 ILE A O 1
ATOM 663 N N . ILE A 1 86 ? -3.789 -6.533 -5.680 1.00 94.50 86 ILE A N 1
ATOM 664 C CA . ILE A 1 86 ? -4.293 -5.275 -6.237 1.00 94.50 86 ILE A CA 1
ATOM 665 C C . ILE A 1 86 ? -3.339 -4.155 -5.835 1.00 94.50 86 ILE A C 1
ATOM 667 O O . ILE A 1 86 ? -3.056 -3.953 -4.653 1.00 94.50 86 ILE A O 1
ATOM 671 N N . GLN A 1 87 ? -2.874 -3.393 -6.822 1.00 93.38 87 GLN A N 1
ATOM 672 C CA . GLN A 1 87 ? -2.067 -2.196 -6.609 1.00 93.38 87 GLN A CA 1
ATOM 673 C C . GLN A 1 87 ? -2.859 -0.953 -7.024 1.00 93.38 87 GLN A C 1
ATOM 675 O O . GLN A 1 87 ? -3.468 -0.913 -8.089 1.00 93.38 87 GLN A O 1
ATOM 680 N N . ALA A 1 88 ? -2.841 0.078 -6.180 1.00 91.88 88 ALA A N 1
ATOM 681 C CA . ALA A 1 88 ? -3.513 1.349 -6.430 1.00 91.88 88 ALA A CA 1
ATOM 682 C C . ALA A 1 88 ? -2.534 2.513 -6.252 1.00 91.88 88 ALA A C 1
ATOM 684 O O . ALA A 1 88 ? -1.667 2.482 -5.380 1.00 91.88 88 ALA A O 1
ATOM 685 N N . GLY A 1 89 ? -2.691 3.562 -7.063 1.00 87.75 89 GLY A N 1
ATOM 686 C CA . GLY A 1 89 ? -1.752 4.688 -7.098 1.00 87.75 89 GLY A CA 1
ATOM 687 C C . GLY A 1 89 ? -1.836 5.664 -5.918 1.00 87.75 89 GLY A C 1
ATOM 688 O O . GLY A 1 89 ? -0.949 6.497 -5.770 1.00 87.75 89 GLY A O 1
ATOM 689 N N . ASN A 1 90 ? -2.884 5.609 -5.087 1.00 89.69 90 ASN A N 1
ATOM 690 C CA . ASN A 1 90 ? -3.054 6.511 -3.943 1.00 89.69 90 ASN A CA 1
ATOM 691 C C . ASN A 1 90 ? -3.873 5.878 -2.802 1.00 89.69 90 ASN A C 1
ATOM 693 O O . ASN A 1 90 ? -4.604 4.907 -3.011 1.00 89.69 90 ASN A O 1
ATOM 697 N N . ASN A 1 91 ? -3.762 6.457 -1.598 1.00 89.56 91 ASN A N 1
ATOM 698 C CA . ASN A 1 91 ? -4.407 5.937 -0.384 1.00 89.56 91 ASN A CA 1
ATOM 699 C C . ASN A 1 91 ? -5.946 5.918 -0.461 1.00 89.56 91 ASN A C 1
ATOM 701 O O . ASN A 1 91 ? -6.503 4.860 -0.184 1.00 89.56 91 ASN A O 1
ATOM 705 N N . PRO A 1 92 ? -6.648 6.986 -0.901 1.00 92.12 92 PRO A N 1
ATOM 706 C CA . PRO A 1 92 ? -8.114 6.955 -0.955 1.00 92.12 92 PRO A CA 1
ATOM 707 C C . PRO A 1 92 ? -8.658 5.861 -1.880 1.00 92.12 92 PRO A C 1
ATOM 709 O O . PRO A 1 92 ? -9.638 5.193 -1.562 1.00 92.12 92 PRO A O 1
ATOM 712 N N . THR A 1 93 ? -8.005 5.636 -3.025 1.00 92.88 93 THR A N 1
ATOM 713 C CA . THR A 1 93 ? -8.397 4.560 -3.948 1.00 92.88 93 THR A CA 1
ATOM 714 C C . THR A 1 93 ? -8.098 3.190 -3.344 1.00 92.88 93 THR A C 1
ATOM 716 O O . THR A 1 93 ? -8.923 2.290 -3.451 1.00 92.88 93 THR A O 1
ATOM 719 N N . LYS A 1 94 ? -6.953 3.033 -2.664 1.00 93.69 94 LYS A N 1
ATOM 720 C CA . LYS A 1 94 ? -6.601 1.795 -1.956 1.00 93.69 94 LYS A CA 1
ATOM 721 C C . LYS A 1 94 ? -7.627 1.446 -0.875 1.00 93.69 94 LYS A C 1
ATOM 723 O O . LYS A 1 94 ? -8.007 0.283 -0.768 1.00 93.69 94 LYS A O 1
ATOM 728 N N . GLU A 1 95 ? -8.084 2.426 -0.099 1.00 94.06 95 GLU A N 1
ATOM 729 C CA . GLU A 1 95 ? -9.106 2.233 0.937 1.00 94.06 95 GLU A CA 1
ATOM 730 C C . GLU A 1 95 ? -10.452 1.837 0.325 1.00 94.06 95 GLU A C 1
ATOM 732 O O . GLU A 1 95 ? -11.046 0.848 0.749 1.00 94.06 95 GLU A O 1
ATOM 737 N N . ALA A 1 96 ? -10.891 2.533 -0.729 1.00 95.38 96 ALA A N 1
ATOM 738 C CA . ALA A 1 96 ? -12.137 2.208 -1.423 1.00 95.38 96 ALA A CA 1
ATOM 739 C C . ALA A 1 96 ? -12.125 0.787 -2.018 1.00 95.38 96 ALA A C 1
ATOM 741 O O . ALA A 1 96 ? -13.086 0.040 -1.840 1.00 95.38 96 ALA A O 1
ATOM 742 N N . ILE A 1 97 ? -11.019 0.391 -2.661 1.00 96.62 97 ILE A N 1
ATOM 743 C CA . ILE A 1 97 ? -10.823 -0.973 -3.175 1.00 96.62 97 ILE A CA 1
ATOM 744 C C . ILE A 1 97 ? -10.815 -1.983 -2.029 1.00 96.62 97 ILE A C 1
ATOM 746 O O . ILE A 1 97 ? -11.492 -2.999 -2.113 1.00 96.62 97 ILE A O 1
ATOM 750 N N . THR A 1 98 ? -10.080 -1.712 -0.946 1.00 95.56 98 THR A N 1
ATOM 751 C CA . THR A 1 98 ? -10.024 -2.613 0.217 1.00 95.56 98 THR A CA 1
ATOM 752 C C . THR A 1 98 ? -11.417 -2.873 0.780 1.00 95.56 98 THR A C 1
ATOM 754 O O . THR A 1 98 ? -11.774 -4.027 0.997 1.00 95.56 98 THR A O 1
ATOM 757 N N . ASN A 1 99 ? -12.210 -1.820 0.985 1.00 95.62 99 ASN A N 1
ATOM 758 C CA . ASN A 1 99 ? -13.562 -1.945 1.521 1.00 95.62 99 ASN A CA 1
ATOM 759 C C . ASN A 1 99 ? -14.453 -2.754 0.576 1.00 95.62 99 ASN A C 1
ATOM 761 O O . ASN A 1 99 ? -15.006 -3.768 0.992 1.00 95.62 99 ASN A O 1
ATOM 765 N N . LYS A 1 100 ? -14.494 -2.386 -0.711 1.00 96.81 100 LYS A N 1
ATOM 766 C CA . LYS A 1 100 ? -15.326 -3.084 -1.696 1.00 96.81 100 LYS A CA 1
ATOM 767 C C . LYS A 1 100 ? -14.934 -4.553 -1.853 1.00 96.81 100 LYS A C 1
ATOM 769 O O . LYS A 1 100 ? -15.802 -5.414 -1.931 1.00 96.81 100 LYS A O 1
ATOM 774 N N . THR A 1 101 ? -13.637 -4.855 -1.855 1.00 97.00 101 THR A N 1
ATOM 775 C CA . THR A 1 101 ? -13.142 -6.233 -1.912 1.00 97.00 101 THR A CA 1
ATOM 776 C C . THR A 1 101 ? -13.533 -7.028 -0.674 1.00 97.00 101 THR A C 1
ATOM 778 O O . THR A 1 101 ? -13.941 -8.175 -0.812 1.00 97.00 101 THR A O 1
ATOM 781 N N . ARG A 1 102 ? -13.466 -6.443 0.528 1.00 95.94 102 ARG A N 1
ATOM 782 C CA . ARG A 1 102 ? -13.932 -7.119 1.748 1.00 95.94 102 ARG A CA 1
ATOM 783 C C . ARG A 1 102 ? -15.423 -7.429 1.690 1.00 95.94 102 ARG A C 1
ATOM 785 O O . ARG A 1 102 ? -15.791 -8.540 2.048 1.00 95.94 102 ARG A O 1
ATOM 792 N N . ASP A 1 103 ? -16.238 -6.487 1.224 1.00 95.69 103 ASP A N 1
ATOM 793 C CA . ASP A 1 103 ? -17.684 -6.691 1.091 1.00 95.69 103 ASP A CA 1
ATOM 794 C C . ASP A 1 103 ? -17.982 -7.844 0.120 1.00 95.69 103 ASP A C 1
ATOM 796 O O . ASP A 1 103 ? -18.680 -8.784 0.481 1.00 95.69 103 ASP A O 1
ATOM 800 N N . VAL A 1 104 ? -17.343 -7.858 -1.054 1.00 96.12 104 VAL A N 1
ATOM 801 C CA . VAL A 1 104 ? -17.522 -8.934 -2.046 1.00 96.12 104 VAL A CA 1
ATOM 802 C C . VAL A 1 104 ? -16.993 -10.285 -1.546 1.00 96.12 104 VAL A C 1
ATOM 804 O O . VAL A 1 104 ? -17.579 -11.325 -1.836 1.00 96.12 104 VAL A O 1
ATOM 807 N N . LEU A 1 105 ? -15.888 -10.314 -0.793 1.00 95.62 105 LEU A N 1
ATOM 808 C CA . LEU A 1 105 ? -15.393 -11.560 -0.197 1.00 95.62 105 LEU A CA 1
ATOM 809 C C . LEU A 1 105 ? -16.362 -12.110 0.856 1.00 95.62 105 LEU A C 1
ATOM 811 O O . LEU A 1 105 ? -16.522 -13.324 0.935 1.00 95.62 105 LEU A O 1
ATOM 815 N N . ILE A 1 106 ? -17.008 -11.236 1.631 1.00 95.81 106 ILE A N 1
ATOM 816 C CA . ILE A 1 106 ? -18.053 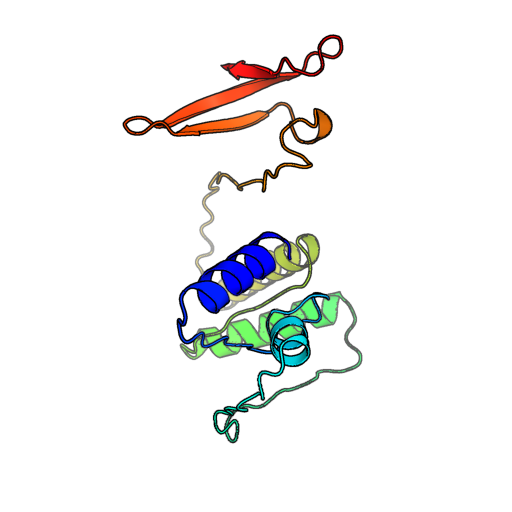-11.623 2.584 1.00 95.81 106 ILE A CA 1
ATOM 817 C C . ILE A 1 106 ? -19.269 -12.179 1.837 1.00 95.81 106 ILE A C 1
ATOM 819 O O . ILE A 1 106 ? -19.689 -13.296 2.119 1.00 95.81 106 ILE A O 1
ATOM 823 N N . GLU A 1 107 ? -19.769 -11.456 0.830 1.00 94.81 107 GLU A N 1
ATOM 824 C CA . GLU A 1 107 ? -20.909 -11.875 -0.003 1.00 94.81 107 GLU A CA 1
ATOM 825 C C . GLU A 1 107 ? -20.687 -13.249 -0.657 1.00 94.81 107 GLU A C 1
ATOM 827 O O . GLU A 1 107 ? -21.625 -14.028 -0.806 1.00 94.81 107 GLU A O 1
ATOM 832 N N . LYS A 1 108 ? -19.441 -13.572 -1.031 1.00 93.50 108 LYS A N 1
ATOM 833 C CA . LYS A 1 108 ? -19.074 -14.872 -1.618 1.00 93.50 108 LYS A CA 1
ATOM 834 C C . LYS A 1 108 ? -18.706 -15.955 -0.594 1.00 93.50 108 LYS A C 1
ATOM 836 O O . LYS A 1 108 ? -18.298 -17.039 -1.002 1.00 93.50 108 LYS A O 1
ATOM 841 N N . GLY A 1 109 ? -18.787 -15.680 0.708 1.00 94.00 109 GLY A N 1
ATOM 842 C CA . GLY A 1 109 ? -18.415 -16.632 1.764 1.00 94.00 109 GLY A CA 1
ATOM 843 C C . GLY A 1 109 ? -16.909 -16.921 1.867 1.00 94.00 109 GLY A C 1
ATOM 844 O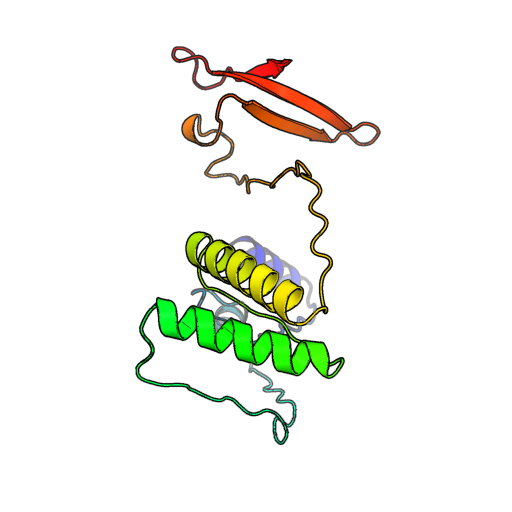 O . GLY A 1 109 ? -16.508 -17.893 2.499 1.00 94.00 109 GLY A O 1
ATOM 845 N N . LEU A 1 110 ? -16.065 -16.085 1.255 1.00 93.69 110 LEU A N 1
ATOM 846 C CA . LEU A 1 110 ? -14.598 -16.192 1.267 1.00 93.69 110 LEU A CA 1
ATOM 847 C C . LEU A 1 110 ? -13.962 -15.415 2.431 1.00 93.69 110 LEU A C 1
ATOM 849 O O . LEU A 1 110 ? -12.768 -15.538 2.693 1.00 93.69 110 LEU A O 1
ATOM 853 N N . LEU A 1 111 ? -14.751 -14.595 3.124 1.00 95.06 111 LEU A N 1
ATOM 854 C CA . LEU A 1 111 ? -14.373 -13.877 4.334 1.00 95.06 111 LEU A CA 1
ATOM 855 C C . LEU A 1 111 ? -15.549 -13.906 5.315 1.00 95.06 111 LEU A C 1
ATOM 857 O O . LEU A 1 111 ? -16.699 -13.785 4.911 1.00 95.06 111 LEU A O 1
ATOM 861 N N . SER A 1 112 ? -15.271 -14.051 6.611 1.00 95.25 112 SER A N 1
ATOM 862 C CA . SER A 1 112 ? -16.325 -14.061 7.632 1.00 95.25 112 SER A CA 1
ATOM 863 C C . SER A 1 112 ? -17.031 -12.705 7.747 1.00 95.25 112 SER A C 1
ATOM 865 O O . SER A 1 112 ? -16.391 -11.650 7.710 1.00 95.25 112 SER A O 1
ATOM 867 N N . GLU A 1 113 ? -18.343 -12.747 7.981 1.00 94.31 113 GLU A N 1
ATOM 868 C CA . GLU A 1 113 ? -19.161 -11.588 8.356 1.00 94.31 113 GLU A CA 1
ATOM 869 C C . GLU A 1 113 ? -18.784 -11.005 9.725 1.00 94.31 113 GLU A C 1
ATOM 871 O O . GLU A 1 113 ? -19.024 -9.823 9.985 1.00 94.31 113 GLU A O 1
ATOM 876 N N . ASN A 1 114 ? -18.153 -11.802 10.594 1.00 94.38 114 ASN A N 1
ATOM 877 C CA . ASN A 1 114 ? -17.739 -11.367 11.921 1.00 94.38 114 ASN A CA 1
ATOM 878 C C . ASN A 1 114 ? -16.602 -10.344 11.821 1.00 94.38 114 ASN A C 1
ATOM 880 O O . ASN A 1 114 ? -15.499 -10.633 11.351 1.00 94.38 114 ASN A O 1
ATOM 884 N N . LYS A 1 115 ? -16.861 -9.125 12.303 1.00 90.69 115 LYS A N 1
ATOM 885 C CA . LYS A 1 115 ? -15.908 -8.009 12.265 1.00 90.69 115 LYS A CA 1
ATOM 886 C C . LYS A 1 115 ? -15.367 -7.728 13.665 1.00 90.69 115 LYS A C 1
ATOM 888 O O . LYS A 1 115 ? -16.128 -7.465 14.589 1.00 90.69 115 LYS A O 1
ATOM 893 N N . MET A 1 116 ? -14.041 -7.689 13.794 1.00 93.31 116 MET A N 1
ATOM 894 C CA . MET A 1 116 ? -13.344 -7.160 14.969 1.00 93.31 116 MET A CA 1
ATOM 895 C C . MET A 1 116 ? -12.617 -5.872 14.587 1.00 93.31 116 MET A C 1
ATOM 897 O O . MET A 1 116 ? -11.932 -5.810 13.564 1.00 93.31 116 MET A O 1
ATOM 901 N N . ARG A 1 117 ? -12.752 -4.831 15.412 1.00 92.44 117 ARG A N 1
ATOM 902 C CA . ARG A 1 117 ? -12.003 -3.587 15.227 1.00 92.44 117 ARG A CA 1
ATOM 903 C C . ARG A 1 117 ? -10.593 -3.760 15.787 1.00 92.44 117 ARG A C 1
ATOM 905 O O . ARG A 1 117 ? -10.435 -4.020 16.974 1.00 92.44 117 ARG A O 1
ATOM 912 N N . VAL A 1 118 ? -9.587 -3.562 14.939 1.00 92.81 118 VAL A N 1
ATOM 913 C CA . VAL A 1 118 ? -8.171 -3.589 15.327 1.00 92.81 118 VAL A CA 1
ATOM 914 C C . VAL A 1 118 ? -7.568 -2.209 15.106 1.00 92.81 118 VAL A C 1
ATOM 916 O O . VAL A 1 118 ? -7.677 -1.644 14.018 1.00 92.81 118 VAL A O 1
ATOM 919 N N . THR A 1 119 ? -6.922 -1.669 16.136 1.00 90.38 119 THR A N 1
ATOM 920 C CA . THR A 1 119 ? -6.172 -0.413 16.041 1.00 90.38 119 THR A CA 1
ATOM 921 C C . THR A 1 119 ? -4.717 -0.726 15.713 1.00 90.38 119 THR A C 1
ATOM 923 O O . THR A 1 119 ? -4.027 -1.370 16.499 1.00 90.38 119 THR A O 1
ATOM 926 N N . THR A 1 120 ? -4.238 -0.261 14.561 1.00 90.62 120 THR A N 1
ATOM 927 C CA . THR A 1 120 ? -2.856 -0.473 14.100 1.00 90.62 120 THR A CA 1
ATOM 928 C C . THR A 1 120 ? -2.093 0.844 13.998 1.00 90.62 120 THR A C 1
ATOM 930 O O . THR A 1 120 ? -2.680 1.886 13.705 1.00 90.62 120 THR A O 1
ATOM 933 N N . LYS A 1 121 ? -0.767 0.800 14.165 1.00 89.88 121 LYS A N 1
ATOM 934 C CA . LYS A 1 121 ? 0.117 1.951 13.928 1.00 89.88 121 LYS A CA 1
ATOM 935 C C . LYS A 1 121 ? 0.522 2.015 12.452 1.00 89.88 121 LYS A C 1
ATOM 937 O O . LYS A 1 121 ? 0.812 0.987 11.846 1.00 89.88 121 LYS A O 1
ATOM 942 N N . LYS A 1 122 ? 0.586 3.223 11.889 1.00 87.81 122 LYS A N 1
ATOM 943 C CA . LYS A 1 122 ? 1.122 3.482 10.545 1.00 87.81 122 LYS A CA 1
ATOM 944 C C . LYS A 1 122 ? 2.404 4.297 10.665 1.00 87.81 122 LYS A C 1
ATOM 946 O O . LYS A 1 122 ? 2.374 5.390 11.223 1.00 87.81 122 LYS A O 1
ATOM 951 N N . SER A 1 123 ? 3.502 3.779 10.121 1.00 89.75 123 SER A N 1
ATOM 952 C CA . SER A 1 123 ? 4.779 4.492 10.103 1.00 89.75 123 SER A CA 1
ATOM 953 C C . SER A 1 123 ? 4.710 5.722 9.202 1.00 89.75 123 SER A C 1
ATOM 955 O O . SER A 1 123 ? 4.147 5.678 8.104 1.00 89.75 123 SER A O 1
ATOM 957 N N . ILE A 1 124 ? 5.313 6.811 9.666 1.00 88.50 124 ILE A N 1
ATOM 958 C CA . ILE A 1 124 ? 5.503 8.045 8.905 1.00 88.50 124 ILE A CA 1
ATOM 959 C C . ILE A 1 124 ? 6.979 8.116 8.539 1.00 88.50 124 ILE A C 1
ATOM 961 O O . ILE A 1 124 ? 7.841 7.915 9.392 1.00 88.50 124 ILE A O 1
ATOM 965 N N . PHE A 1 125 ? 7.265 8.355 7.262 1.00 88.56 125 PHE A N 1
ATOM 966 C CA . PHE A 1 125 ? 8.639 8.438 6.792 1.00 88.56 125 PHE A CA 1
ATOM 967 C C . PHE A 1 125 ? 9.255 9.774 7.213 1.00 88.56 125 PHE A C 1
ATOM 969 O O . PHE A 1 125 ? 8.769 10.835 6.813 1.00 88.56 125 PHE A O 1
ATOM 976 N N . LEU A 1 126 ? 10.315 9.701 8.017 1.00 88.25 126 LEU A N 1
ATOM 977 C CA . LEU A 1 126 ? 11.090 10.855 8.451 1.00 88.25 126 LEU A CA 1
ATOM 978 C C . LEU A 1 126 ? 12.454 10.858 7.758 1.00 88.25 126 LEU A C 1
ATOM 980 O O . LEU A 1 126 ? 13.144 9.840 7.737 1.00 88.25 126 LEU A O 1
ATOM 984 N N . ASP A 1 127 ? 12.845 12.002 7.208 1.00 86.88 127 ASP A N 1
ATOM 985 C CA . ASP A 1 127 ? 14.125 12.219 6.542 1.00 86.88 127 ASP A CA 1
ATOM 986 C C . ASP A 1 127 ? 14.782 13.535 6.977 1.00 86.88 127 ASP A C 1
ATOM 988 O O . ASP A 1 127 ? 14.236 14.311 7.767 1.00 86.88 127 ASP A O 1
ATOM 992 N N . ALA A 1 128 ? 15.973 13.807 6.441 1.00 85.94 128 ALA A N 1
ATOM 993 C CA . ALA A 1 128 ? 16.728 15.019 6.745 1.00 85.94 128 ALA A CA 1
ATOM 994 C C . ALA A 1 128 ? 15.938 16.318 6.473 1.00 85.94 128 ALA A C 1
ATOM 996 O O . ALA A 1 128 ? 16.182 17.318 7.144 1.00 85.94 128 ALA A O 1
ATOM 997 N N . ALA A 1 129 ? 14.978 16.309 5.544 1.00 86.50 129 ALA A N 1
ATOM 998 C CA . ALA A 1 129 ? 14.200 17.486 5.184 1.00 86.50 129 ALA A CA 1
ATOM 999 C C . ALA A 1 129 ? 13.007 17.717 6.122 1.00 86.50 129 ALA A C 1
ATOM 1001 O O . ALA A 1 129 ? 12.672 18.870 6.395 1.00 86.50 129 ALA A O 1
ATOM 1002 N N . ASN A 1 130 ? 12.372 16.652 6.623 1.00 86.06 130 ASN A N 1
ATOM 1003 C CA . ASN A 1 130 ? 11.111 16.754 7.363 1.00 86.06 130 ASN A CA 1
ATOM 1004 C C . ASN A 1 130 ? 11.211 16.448 8.873 1.00 86.06 130 ASN A C 1
ATOM 1006 O O . ASN A 1 130 ? 10.317 16.848 9.621 1.00 86.06 130 ASN A O 1
ATOM 1010 N N . HIS A 1 131 ? 12.287 15.810 9.352 1.00 85.31 131 HIS A N 1
ATOM 1011 C CA . HIS A 1 131 ? 12.398 15.386 10.757 1.00 85.31 131 HIS A CA 1
ATOM 1012 C C . HIS A 1 131 ? 12.434 16.557 11.750 1.00 85.31 131 HIS A C 1
ATOM 1014 O O . HIS A 1 131 ? 11.936 16.425 12.864 1.00 85.31 131 HIS A O 1
ATOM 1020 N N . ASN A 1 132 ? 12.967 17.715 11.350 1.00 85.62 132 ASN A N 1
ATOM 1021 C CA . ASN A 1 132 ? 12.993 18.926 12.182 1.00 85.62 132 ASN A CA 1
ATOM 1022 C C . ASN A 1 132 ? 11.806 19.863 11.921 1.00 85.62 132 ASN A C 1
ATOM 1024 O O . ASN A 1 132 ? 11.687 20.912 12.555 1.00 85.62 132 ASN A O 1
ATOM 1028 N N . GLN A 1 133 ? 10.922 19.521 10.980 1.00 85.38 133 GLN A N 1
ATOM 1029 C CA . GLN A 1 133 ? 9.764 20.350 10.680 1.00 85.38 133 GLN A CA 1
ATOM 1030 C C . GLN A 1 133 ? 8.650 20.068 11.680 1.00 85.38 133 GLN A C 1
ATOM 1032 O O . GLN A 1 133 ? 8.149 18.954 11.804 1.00 85.38 133 GLN A O 1
ATOM 1037 N N . ARG A 1 134 ? 8.197 21.120 12.358 1.00 84.00 134 ARG A N 1
ATOM 1038 C CA . ARG A 1 134 ? 7.111 21.026 13.333 1.00 84.00 134 ARG A CA 1
ATOM 1039 C C . ARG A 1 134 ? 5.819 20.452 12.740 1.00 84.00 134 ARG A C 1
ATOM 1041 O O . ARG A 1 134 ? 5.143 19.682 13.411 1.00 84.00 134 ARG A O 1
ATOM 1048 N N . ASN A 1 135 ? 5.498 20.814 11.498 1.00 86.31 135 ASN A N 1
ATOM 1049 C CA . ASN A 1 135 ? 4.262 20.407 10.819 1.00 86.31 135 ASN A CA 1
ATOM 1050 C C . ASN A 1 135 ? 4.217 18.906 10.483 1.00 86.31 135 ASN A C 1
ATOM 1052 O O . ASN A 1 135 ? 3.155 18.388 10.150 1.00 86.31 135 ASN A O 1
ATOM 1056 N N . THR A 1 136 ? 5.347 18.203 10.589 1.00 87.94 136 THR A N 1
ATOM 1057 C CA . THR A 1 136 ? 5.416 16.744 10.450 1.00 87.94 136 THR A CA 1
ATOM 1058 C C . THR A 1 136 ? 4.731 16.029 11.618 1.00 87.94 136 THR A C 1
ATOM 1060 O O . THR A 1 136 ? 4.216 14.922 11.462 1.00 87.94 136 THR A O 1
ATOM 1063 N N . TYR A 1 137 ? 4.692 16.669 12.789 1.00 88.94 137 TYR A N 1
ATOM 1064 C CA . TYR A 1 137 ? 4.208 16.085 14.033 1.00 88.94 137 TYR A CA 1
ATOM 1065 C C . TYR A 1 137 ? 2.811 16.594 14.378 1.00 88.94 137 TYR A C 1
ATOM 1067 O O . TYR A 1 137 ? 2.534 17.789 14.299 1.00 88.94 137 TYR A O 1
ATOM 1075 N N . ASN A 1 138 ? 1.943 15.690 14.833 1.00 89.94 138 ASN A N 1
ATOM 1076 C CA . ASN A 1 138 ? 0.599 16.016 15.300 1.00 89.94 138 ASN A CA 1
ATOM 1077 C C . ASN A 1 138 ? 0.336 15.427 16.686 1.00 89.94 138 ASN A C 1
ATOM 1079 O O . ASN A 1 138 ? 0.908 14.407 17.075 1.00 89.94 138 ASN A O 1
ATOM 1083 N N . ILE A 1 139 ? -0.558 16.079 17.429 1.00 90.88 139 ILE A N 1
ATOM 1084 C CA . ILE A 1 139 ? -1.041 15.583 18.720 1.00 90.88 139 ILE A CA 1
ATOM 1085 C C . ILE A 1 139 ? -1.666 14.196 18.515 1.00 90.88 139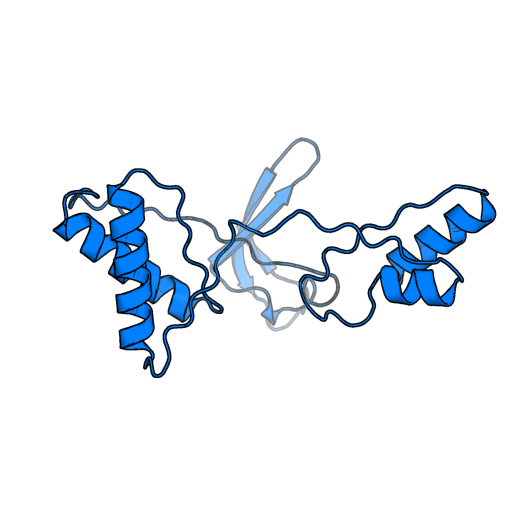 ILE A C 1
ATOM 1087 O O . ILE A 1 139 ? -2.397 13.972 17.552 1.00 90.88 139 ILE A O 1
ATOM 1091 N N . GLY A 1 140 ? -1.351 13.263 19.411 1.00 90.31 140 GLY A N 1
ATOM 1092 C CA . GLY A 1 140 ? -1.802 11.875 19.361 1.00 90.31 140 GLY A CA 1
ATOM 1093 C C . GLY A 1 140 ? -0.874 10.928 18.598 1.00 90.31 140 GLY A C 1
ATOM 1094 O O . GLY A 1 140 ? -1.019 9.716 18.752 1.00 90.31 140 GLY A O 1
ATOM 1095 N N . MET A 1 141 ? 0.100 11.440 17.833 1.00 92.44 141 MET A N 1
ATOM 1096 C CA . MET A 1 141 ? 1.117 10.594 17.204 1.00 92.44 141 MET A CA 1
ATOM 1097 C C . MET A 1 141 ? 1.991 9.897 18.248 1.00 92.44 141 MET A C 1
ATOM 1099 O O . MET A 1 141 ? 2.232 10.418 19.340 1.00 92.44 141 MET A O 1
ATOM 1103 N N . ILE A 1 142 ? 2.481 8.720 17.872 1.00 91.62 142 ILE A N 1
ATOM 1104 C CA . ILE A 1 142 ? 3.369 7.897 18.685 1.00 91.62 142 ILE A CA 1
ATOM 1105 C C . ILE A 1 142 ? 4.782 8.030 18.124 1.00 91.62 142 ILE A C 1
ATOM 1107 O O . ILE A 1 142 ? 5.000 7.805 16.934 1.00 91.62 142 ILE A O 1
ATOM 1111 N N . LEU A 1 143 ? 5.724 8.386 18.989 1.00 90.38 143 LEU A N 1
ATOM 1112 C CA . LEU A 1 143 ? 7.152 8.364 18.718 1.00 90.38 143 LEU A CA 1
ATOM 1113 C C . LEU A 1 143 ? 7.761 7.146 19.393 1.00 90.38 143 LEU A C 1
ATOM 1115 O O . LEU A 1 143 ? 7.395 6.784 20.510 1.00 90.38 143 LEU A O 1
ATOM 1119 N N . GLU A 1 144 ? 8.707 6.526 18.710 1.00 90.56 144 GLU A N 1
ATOM 1120 C CA . GLU A 1 144 ? 9.431 5.381 19.233 1.00 90.56 144 GLU A CA 1
ATOM 1121 C C . GLU A 1 144 ? 10.919 5.668 19.117 1.00 90.56 144 GLU A C 1
ATOM 1123 O O . GLU A 1 144 ? 11.435 5.928 18.029 1.00 90.56 144 GLU A O 1
ATOM 1128 N N . ARG A 1 145 ? 11.597 5.661 20.262 1.00 87.81 145 ARG A N 1
ATOM 1129 C CA . ARG A 1 145 ? 13.047 5.761 20.340 1.00 87.81 145 ARG A CA 1
ATOM 1130 C C . ARG A 1 145 ? 13.589 4.357 20.542 1.00 87.81 145 ARG A C 1
ATOM 1132 O O . ARG A 1 145 ? 13.368 3.756 21.590 1.00 87.81 145 ARG A O 1
ATOM 1139 N N . ASN A 1 146 ? 14.299 3.862 19.539 1.00 87.38 146 ASN A N 1
ATOM 1140 C CA . ASN A 1 146 ? 15.030 2.608 19.639 1.00 87.38 146 ASN A CA 1
ATOM 1141 C C . ASN A 1 146 ? 16.461 2.923 20.089 1.00 87.38 146 ASN A C 1
ATOM 1143 O O . ASN A 1 146 ? 17.161 3.690 19.425 1.00 87.38 146 ASN A O 1
ATOM 1147 N N . THR A 1 147 ? 16.871 2.370 21.224 1.00 86.44 147 THR A N 1
ATOM 1148 C CA . THR A 1 147 ? 18.276 2.241 21.629 1.00 86.44 147 THR A CA 1
ATOM 1149 C C . THR A 1 147 ? 18.728 0.80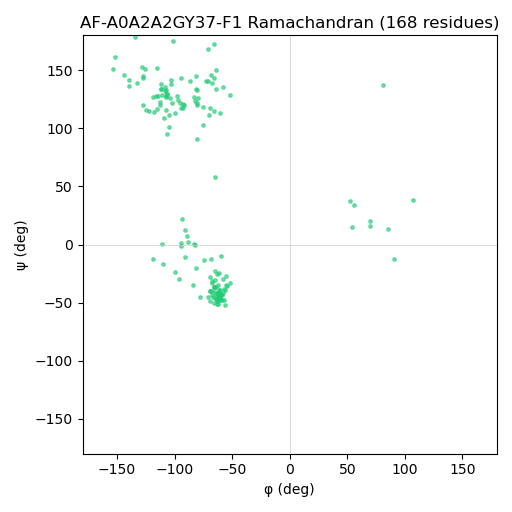0 21.374 1.00 86.44 147 THR A C 1
ATOM 1151 O O . THR A 1 147 ? 17.920 -0.032 20.964 1.00 86.44 147 THR A O 1
ATOM 1154 N N . GLU A 1 148 ? 20.009 0.487 21.584 1.00 82.75 148 GLU A N 1
ATOM 1155 C CA . GLU A 1 148 ? 20.543 -0.867 21.343 1.00 82.75 148 GLU A CA 1
ATOM 1156 C C . GLU A 1 148 ? 19.821 -1.956 22.154 1.00 82.75 148 GLU A C 1
ATOM 1158 O O . GLU A 1 148 ? 19.683 -3.075 21.672 1.00 82.75 148 GLU A O 1
ATOM 1163 N N . ASN A 1 149 ? 19.296 -1.613 23.337 1.00 81.69 149 ASN A N 1
ATOM 1164 C CA . ASN A 1 149 ? 18.703 -2.581 24.264 1.00 81.69 149 ASN A CA 1
ATOM 1165 C C . ASN A 1 149 ? 17.217 -2.339 24.563 1.00 81.69 149 ASN A C 1
ATOM 1167 O O . ASN A 1 149 ? 16.568 -3.212 25.132 1.00 81.69 149 ASN A O 1
ATOM 1171 N N . GLU A 1 150 ? 16.655 -1.179 24.202 1.00 88.00 150 GLU A N 1
ATOM 1172 C CA . GLU A 1 150 ? 15.287 -0.824 24.586 1.00 88.00 150 GLU A CA 1
ATOM 1173 C C . GLU A 1 150 ? 14.541 -0.037 23.508 1.00 88.00 150 GLU A C 1
ATOM 1175 O O . GLU A 1 150 ? 15.084 0.820 22.809 1.00 88.00 150 GLU A O 1
ATOM 1180 N N . ARG A 1 151 ? 13.231 -0.285 23.427 1.00 89.38 151 ARG A N 1
ATOM 1181 C CA . ARG A 1 151 ? 12.294 0.519 22.642 1.00 89.38 151 ARG A CA 1
ATOM 1182 C C . ARG A 1 151 ? 11.409 1.310 23.587 1.00 89.38 151 ARG A C 1
ATOM 1184 O O . ARG A 1 151 ? 10.533 0.752 24.242 1.00 89.38 151 ARG A O 1
ATOM 1191 N N . GLN A 1 152 ? 11.625 2.618 23.624 1.00 89.94 152 GLN A N 1
ATOM 1192 C CA . GLN A 1 152 ? 10.838 3.542 24.433 1.00 89.94 152 GLN A CA 1
ATOM 1193 C C . GLN A 1 152 ? 9.767 4.193 23.561 1.00 89.94 152 GLN A C 1
ATOM 1195 O O . GLN A 1 152 ? 10.059 4.717 22.482 1.00 89.94 152 GLN A O 1
ATOM 1200 N N . GLN A 1 153 ? 8.518 4.137 24.019 1.00 91.00 153 GLN A N 1
ATOM 1201 C CA . GLN A 1 153 ? 7.368 4.685 23.311 1.00 91.00 153 GLN A CA 1
ATOM 1202 C C . GLN A 1 153 ? 6.863 5.940 24.016 1.00 91.00 153 GLN A C 1
ATOM 1204 O O . GLN A 1 153 ? 6.678 5.941 25.227 1.00 91.00 153 GLN A O 1
ATOM 1209 N N . TYR A 1 154 ? 6.573 6.967 23.227 1.00 91.19 154 TYR A N 1
ATOM 1210 C CA . TYR A 1 154 ? 6.111 8.264 23.690 1.00 91.19 154 TYR A CA 1
ATOM 1211 C C . TYR A 1 154 ? 4.900 8.712 22.874 1.00 91.19 154 TYR A C 1
ATOM 1213 O O . TYR A 1 154 ? 4.888 8.558 21.652 1.00 91.19 154 TYR A O 1
ATOM 1221 N N . GLN A 1 155 ? 3.890 9.304 23.507 1.00 92.19 155 GLN A N 1
ATOM 1222 C CA . GLN A 1 155 ? 2.757 9.909 22.804 1.00 92.19 155 GLN A CA 1
ATOM 1223 C C . GLN A 1 155 ? 2.844 11.433 22.844 1.00 92.19 155 GLN A C 1
ATOM 1225 O O . GLN A 1 155 ? 2.986 12.028 23.911 1.00 92.19 155 GLN A O 1
ATOM 1230 N N . ILE A 1 156 ? 2.713 12.085 21.687 1.00 91.06 156 ILE A N 1
ATOM 1231 C CA . ILE A 1 156 ? 2.696 13.550 21.599 1.00 91.06 156 ILE A CA 1
ATOM 1232 C C . ILE A 1 156 ? 1.388 14.069 22.197 1.00 91.06 156 ILE A C 1
ATOM 1234 O O . ILE A 1 156 ? 0.317 13.894 21.618 1.00 91.06 156 ILE A O 1
ATOM 1238 N N . THR A 1 157 ? 1.472 14.752 23.336 1.00 90.88 157 THR A N 1
ATOM 1239 C CA . THR A 1 157 ? 0.307 15.336 24.020 1.00 90.88 157 THR A CA 1
ATOM 1240 C C . THR A 1 157 ? 0.116 16.806 23.666 1.00 90.88 157 THR A C 1
ATOM 1242 O O . THR A 1 157 ? -1.012 17.295 23.626 1.00 90.88 157 THR A O 1
ATOM 1245 N N . ARG A 1 158 ? 1.204 17.529 23.367 1.00 86.31 158 ARG A N 1
ATOM 1246 C CA . ARG A 1 158 ? 1.152 18.947 22.987 1.00 86.31 158 ARG A CA 1
ATOM 1247 C C . ARG A 1 158 ? 2.343 19.344 22.119 1.00 86.31 158 ARG A C 1
ATOM 1249 O O . ARG A 1 158 ? 3.440 18.812 22.266 1.00 86.31 158 ARG A O 1
ATOM 1256 N N . ILE A 1 159 ? 2.139 20.344 21.260 1.00 85.31 159 ILE A N 1
ATOM 1257 C CA . ILE A 1 159 ? 3.180 20.905 20.389 1.00 85.31 159 ILE A CA 1
ATOM 1258 C C . ILE A 1 159 ? 3.321 22.404 20.671 1.00 85.31 159 ILE A C 1
ATOM 1260 O O . ILE A 1 159 ? 2.400 23.180 20.401 1.00 85.31 159 ILE A O 1
ATOM 1264 N N . SER A 1 160 ? 4.476 22.828 21.192 1.00 80.25 160 SER A N 1
ATOM 1265 C CA . SER A 1 160 ? 4.727 24.237 21.531 1.00 80.25 160 SER A CA 1
ATOM 1266 C C . SER A 1 160 ? 4.717 25.142 20.296 1.00 80.25 160 SER A C 1
ATOM 1268 O O . SER A 1 160 ? 5.345 24.825 19.289 1.00 80.25 160 SER A O 1
ATOM 1270 N N . LYS A 1 161 ? 4.020 26.288 20.375 1.00 72.56 161 LYS A N 1
ATOM 1271 C CA . LYS A 1 161 ? 4.025 27.323 19.321 1.00 72.56 161 LYS A CA 1
ATOM 1272 C C . LYS A 1 161 ? 5.230 28.261 19.377 1.00 72.56 161 LYS A C 1
ATOM 1274 O O . LYS A 1 161 ? 5.535 28.881 18.369 1.00 72.56 161 LYS A O 1
ATOM 1279 N N . GLN A 1 162 ? 5.893 28.350 20.527 1.00 66.88 162 GLN A N 1
ATOM 1280 C CA . GLN A 1 162 ? 6.905 29.375 20.808 1.00 66.88 162 GLN A CA 1
ATOM 1281 C C . GLN A 1 162 ? 8.341 28.869 20.640 1.00 66.88 162 GLN A C 1
ATOM 1283 O O . GLN A 1 162 ? 9.245 29.660 20.403 1.00 66.88 162 GLN A O 1
ATOM 1288 N N . LYS A 1 163 ? 8.566 27.554 20.750 1.00 60.81 163 LYS A N 1
ATOM 1289 C CA . LYS A 1 163 ? 9.876 26.925 20.545 1.00 60.81 163 LYS A CA 1
ATOM 1290 C C . LYS A 1 163 ? 9.724 25.849 19.482 1.00 60.81 163 LYS A C 1
ATOM 1292 O O . LYS A 1 163 ? 9.014 24.870 19.707 1.00 60.81 163 LYS A O 1
ATOM 1297 N N . ALA A 1 164 ? 10.387 26.034 18.341 1.00 56.50 164 ALA A N 1
ATOM 1298 C CA . ALA A 1 164 ? 10.320 25.136 17.185 1.00 56.50 164 ALA A CA 1
ATOM 1299 C C . ALA A 1 164 ? 10.776 23.688 17.482 1.00 56.50 164 ALA A C 1
ATOM 1301 O O . ALA A 1 164 ? 10.558 22.807 16.661 1.00 56.50 164 ALA A O 1
ATOM 1302 N N . CYS A 1 165 ? 11.361 23.433 18.657 1.00 56.38 165 CYS A N 1
ATOM 1303 C CA . CYS A 1 165 ? 11.955 22.157 19.048 1.00 56.38 165 CYS A CA 1
ATOM 1304 C C . CYS A 1 165 ? 11.207 21.387 20.154 1.00 56.38 165 CYS A C 1
ATOM 1306 O O . CYS A 1 165 ? 11.670 20.323 20.553 1.00 56.38 165 CYS A O 1
ATOM 1308 N N . CYS A 1 166 ? 10.082 21.883 20.688 1.00 59.66 166 CYS A N 1
ATOM 1309 C CA . CYS A 1 166 ? 9.467 21.264 21.872 1.00 59.66 166 CYS A CA 1
ATOM 1310 C C . CYS A 1 166 ? 8.189 20.478 21.543 1.00 59.66 166 CYS A C 1
ATOM 1312 O O . CYS A 1 166 ? 7.081 21.032 21.534 1.00 59.66 166 CYS A O 1
ATOM 1314 N N . LEU A 1 167 ? 8.356 19.169 21.342 1.00 73.56 167 LEU A N 1
ATOM 1315 C CA . LEU A 1 167 ? 7.287 18.181 21.483 1.00 73.56 167 LEU A CA 1
ATOM 1316 C C . LEU A 1 167 ? 7.166 17.823 22.967 1.00 73.56 167 LEU A C 1
ATOM 1318 O O . LEU A 1 167 ? 8.159 17.478 23.602 1.00 73.56 167 LEU A O 1
ATOM 1322 N N . ILE A 1 168 ? 5.965 17.931 23.529 1.00 71.69 168 ILE A N 1
ATOM 1323 C CA . ILE A 1 168 ? 5.693 17.432 24.879 1.00 71.69 168 ILE A CA 1
ATOM 1324 C C . ILE A 1 168 ? 5.118 16.038 24.717 1.00 71.69 168 ILE A C 1
ATOM 1326 O O . ILE A 1 168 ? 4.103 15.854 24.035 1.00 71.69 168 ILE A O 1
ATOM 1330 N N . VAL A 1 169 ? 5.789 15.072 25.332 1.00 79.38 169 VAL A N 1
ATOM 1331 C CA . VAL A 1 169 ? 5.449 13.663 25.220 1.00 79.38 169 VAL A CA 1
ATOM 1332 C C . VAL A 1 169 ? 5.250 13.030 26.593 1.00 79.38 169 VAL A C 1
ATOM 1334 O O . VAL A 1 169 ? 5.831 13.499 27.571 1.00 79.38 169 VAL A O 1
ATOM 1337 N N . LYS A 1 170 ? 4.401 12.005 26.660 1.00 70.38 170 LYS A N 1
ATOM 1338 C CA . LYS A 1 170 ? 4.170 11.167 27.841 1.00 70.38 170 LYS A CA 1
ATOM 1339 C C . LYS A 1 170 ? 4.417 9.707 27.489 1.00 70.38 170 LYS A C 1
ATOM 1341 O O . LYS A 1 170 ? 4.163 9.358 26.311 1.00 70.38 170 LYS A O 1
#